Protein AF-A0A972XXC6-F1 (afdb_monomer_lite)

Foldseek 3Di:
DAWDDKDWPDDLLQADPDDPGGRFGQDCDDPPDGRNHDHNDTDMDTDDDDDD

Sequence (52 aa):
MSYYKVSVYRKPFLFQKGGRYDGYPLRTSAGGKYLGGYSDHLPVYIVLVKEV

Radius of gyration: 15.59 Å; chains: 1; bounding box: 38×14×44 Å

pLDDT: mean 95.99, std 3.02, range [80.44, 98.19]

Secondary structure (DSSP, 8-state):
-EEEEEEE---GGGB--SSTTTTSB--SEETTEE-S-S-SS--EEEEEE---

Structure (mmCIF, N/CA/C/O backbone):
data_AF-A0A972XXC6-F1
#
_entry.id   AF-A0A972XXC6-F1
#
loop_
_atom_site.group_PDB
_atom_site.id
_atom_site.type_symbol
_atom_site.label_atom_id
_atom_site.label_alt_id
_atom_site.label_comp_id
_atom_site.label_asym_id
_atom_site.label_entity_id
_atom_site.label_seq_id
_atom_site.pdbx_PDB_ins_code
_atom_site.Cartn_x
_atom_site.Cartn_y
_atom_site.Cartn_z
_atom_site.occupancy
_atom_site.B_iso_or_equiv
_atom_site.auth_seq_id
_atom_site.auth_comp_id
_atom_site.auth_asym_id
_atom_site.auth_atom_id
_atom_site.pdbx_PDB_model_num
ATOM 1 N N . MET A 1 1 ? -12.453 0.436 24.415 1.00 89.00 1 MET A N 1
ATOM 2 C CA . MET A 1 1 ? -11.833 0.394 23.074 1.00 89.00 1 MET A CA 1
ATOM 3 C C . MET A 1 1 ? -11.740 -1.071 22.685 1.00 89.00 1 MET A C 1
ATOM 5 O O . MET A 1 1 ? -11.026 -1.802 23.359 1.00 89.00 1 MET A O 1
ATOM 9 N N . SER A 1 2 ? -12.506 -1.516 21.697 1.00 95.19 2 SER A N 1
ATOM 10 C C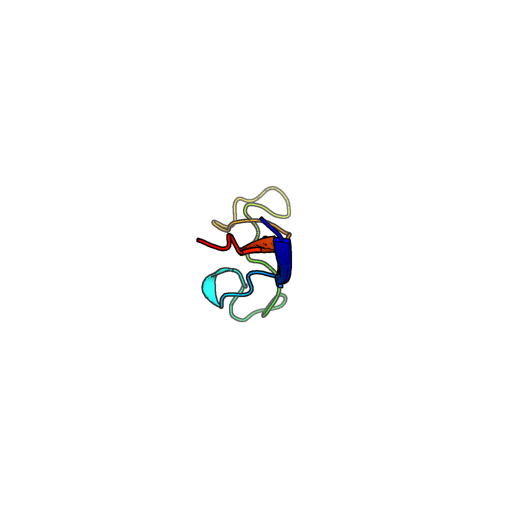A . SER A 1 2 ? -12.583 -2.913 21.261 1.00 95.19 2 SER A CA 1
ATOM 11 C C . SER A 1 2 ? -12.160 -3.053 19.800 1.00 95.19 2 SER A C 1
ATOM 13 O O . SER A 1 2 ? -12.268 -2.114 19.005 1.00 95.19 2 SER A O 1
ATOM 15 N N . TYR A 1 3 ? -11.635 -4.228 19.453 1.00 96.19 3 TYR A N 1
ATOM 16 C CA . TYR A 1 3 ? -11.340 -4.583 18.069 1.00 96.19 3 TYR A CA 1
ATOM 17 C C . TYR A 1 3 ? -12.638 -4.686 17.263 1.00 96.19 3 TYR A C 1
ATOM 19 O O . TYR A 1 3 ? -13.586 -5.329 17.707 1.00 96.19 3 TYR A O 1
ATOM 27 N N . TYR A 1 4 ? -12.657 -4.095 16.066 1.00 96.62 4 TYR A N 1
ATOM 28 C CA . TYR A 1 4 ? -13.770 -4.238 15.129 1.00 96.62 4 TYR A CA 1
ATOM 29 C C . TYR A 1 4 ? -13.359 -4.953 13.840 1.00 96.62 4 TYR A C 1
ATOM 31 O O . TYR A 1 4 ? -13.958 -5.963 13.477 1.00 96.62 4 TYR A O 1
ATOM 39 N N . LYS A 1 5 ? -12.331 -4.458 13.138 1.00 97.44 5 LYS A N 1
ATOM 40 C CA . LYS A 1 5 ? -11.843 -5.087 11.899 1.00 97.44 5 LYS A CA 1
ATOM 41 C C . LYS A 1 5 ? -10.392 -4.747 11.592 1.00 97.44 5 LYS A C 1
ATOM 43 O O . LYS A 1 5 ? -9.903 -3.686 11.976 1.00 97.44 5 LYS A O 1
ATOM 48 N N . VAL A 1 6 ? -9.754 -5.602 10.799 1.00 98.06 6 VAL A N 1
ATOM 49 C CA . VAL A 1 6 ? -8.510 -5.318 10.070 1.00 98.06 6 VAL A CA 1
ATOM 50 C C . VAL A 1 6 ? -8.800 -5.277 8.574 1.00 98.06 6 VAL A C 1
ATOM 52 O O . VAL A 1 6 ? -9.711 -5.946 8.083 1.00 98.06 6 VAL A O 1
ATOM 55 N N . SER A 1 7 ? -8.080 -4.450 7.824 1.00 98.00 7 SER A N 1
ATOM 56 C CA . SER A 1 7 ? -8.269 -4.336 6.380 1.00 98.00 7 SER A CA 1
ATOM 57 C C . SER A 1 7 ? -6.982 -3.939 5.664 1.00 98.00 7 SER A C 1
ATOM 59 O O . SER A 1 7 ? -6.176 -3.159 6.170 1.00 98.00 7 SER A O 1
ATOM 61 N N . VAL A 1 8 ? -6.822 -4.456 4.445 1.00 98.19 8 VAL A N 1
ATOM 62 C CA . VAL A 1 8 ? -5.774 -4.029 3.514 1.00 98.19 8 VAL A CA 1
ATOM 63 C C . VAL A 1 8 ? -6.257 -2.775 2.792 1.00 98.19 8 VAL A C 1
ATOM 65 O O . VAL A 1 8 ? -7.333 -2.766 2.187 1.00 98.19 8 VAL A O 1
ATOM 68 N N . TYR A 1 9 ? -5.475 -1.700 2.836 1.00 97.94 9 TYR A N 1
ATOM 69 C CA . TYR A 1 9 ? -5.792 -0.473 2.120 1.00 97.94 9 TYR A CA 1
ATOM 70 C C . TYR A 1 9 ? -5.452 -0.630 0.635 1.00 97.94 9 TYR A C 1
ATOM 72 O O . TYR A 1 9 ? -4.324 -0.425 0.195 1.00 97.94 9 TYR A O 1
ATOM 80 N N . ARG A 1 10 ? -6.458 -1.022 -0.150 1.00 97.19 10 ARG A N 1
ATOM 81 C CA . ARG A 1 10 ? -6.342 -1.273 -1.588 1.00 97.19 10 ARG A CA 1
ATOM 82 C C . ARG A 1 10 ? -7.004 -0.145 -2.378 1.00 97.19 10 ARG A C 1
ATOM 84 O O . ARG A 1 10 ? -8.224 -0.128 -2.529 1.00 97.19 10 ARG A O 1
ATOM 91 N N . LYS A 1 11 ? -6.214 0.802 -2.889 1.00 97.56 11 LYS A N 1
ATOM 92 C CA . LYS A 1 11 ? -6.695 1.886 -3.765 1.00 97.56 11 LYS A CA 1
ATOM 93 C C . LYS A 1 11 ? -6.034 1.829 -5.140 1.00 97.56 11 LYS A C 1
ATOM 95 O O . LYS A 1 11 ? -4.846 1.533 -5.193 1.00 97.56 11 LYS A O 1
ATOM 100 N N . PRO A 1 12 ? -6.745 2.160 -6.237 1.00 97.38 12 PRO A N 1
ATOM 101 C CA . PRO A 1 12 ? -6.213 2.031 -7.598 1.00 97.38 12 PRO A CA 1
ATOM 102 C C . PRO A 1 12 ? -4.893 2.765 -7.853 1.00 97.38 12 PRO A C 1
ATOM 104 O O . PRO A 1 12 ? -4.087 2.302 -8.646 1.00 97.38 12 PRO A O 1
ATOM 107 N N . PHE A 1 13 ? -4.652 3.893 -7.179 1.00 96.88 13 PHE A N 1
ATOM 108 C CA . PHE A 1 13 ? -3.410 4.655 -7.340 1.00 96.88 13 PHE A CA 1
ATOM 109 C C . PHE A 1 13 ? -2.176 3.952 -6.747 1.00 96.88 13 PHE A C 1
ATOM 111 O O . PHE A 1 13 ? -1.059 4.318 -7.084 1.00 96.88 13 PHE A O 1
ATOM 118 N N . LEU A 1 14 ? -2.361 2.943 -5.888 1.00 98.00 14 LEU A N 1
ATOM 119 C CA . LEU A 1 14 ? -1.264 2.152 -5.320 1.00 98.00 14 LEU A CA 1
ATOM 120 C C . LEU A 1 14 ? -0.733 1.091 -6.287 1.00 98.00 14 LEU A C 1
ATOM 122 O O . LEU A 1 14 ? 0.225 0.402 -5.951 1.00 98.00 14 LEU A O 1
ATOM 126 N N . PHE A 1 15 ? -1.354 0.931 -7.455 1.00 98.06 15 PHE A N 1
ATOM 127 C CA . PHE A 1 15 ? -1.020 -0.111 -8.416 1.00 98.06 15 PHE A CA 1
ATOM 128 C C . PHE A 1 15 ? -0.509 0.486 -9.722 1.00 98.06 15 PHE A C 1
ATOM 130 O O . PHE A 1 15 ? -0.927 1.567 -10.143 1.00 98.06 15 PHE A O 1
ATOM 137 N N . GLN A 1 16 ? 0.394 -0.244 -10.367 1.00 96.88 16 GLN A N 1
ATOM 138 C CA . GLN A 1 16 ? 0.802 0.021 -11.738 1.00 96.88 16 GLN A CA 1
ATOM 139 C C . GLN A 1 16 ? -0.395 -0.161 -12.670 1.00 96.88 16 GLN A C 1
ATOM 141 O O . GLN A 1 16 ? -1.252 -1.010 -12.420 1.00 96.88 16 GLN A O 1
ATOM 146 N N . LYS A 1 17 ? -0.440 0.657 -13.725 1.00 95.38 17 LYS A N 1
ATOM 147 C CA . LYS A 1 17 ? -1.489 0.637 -14.745 1.00 95.38 17 LYS A CA 1
ATOM 148 C C . LYS A 1 17 ? -0.863 0.295 -16.093 1.00 95.38 17 LYS A C 1
ATOM 150 O O . LYS A 1 17 ? -0.102 1.095 -16.635 1.00 95.38 17 LYS A O 1
ATOM 155 N N . GLY A 1 18 ? -1.208 -0.868 -16.625 1.00 92.56 18 GLY A N 1
ATOM 156 C CA . GLY A 1 18 ? -0.723 -1.393 -17.898 1.00 92.56 18 GLY A CA 1
ATOM 157 C C . GLY A 1 18 ? 0.706 -1.954 -17.867 1.00 92.56 18 GLY A C 1
ATOM 158 O O . GLY A 1 18 ? 1.415 -1.917 -16.861 1.00 92.56 18 GLY A O 1
ATOM 159 N N . GLY A 1 19 ? 1.132 -2.489 -19.013 1.00 93.81 19 GLY A N 1
ATOM 160 C CA . GLY A 1 19 ? 2.444 -3.116 -1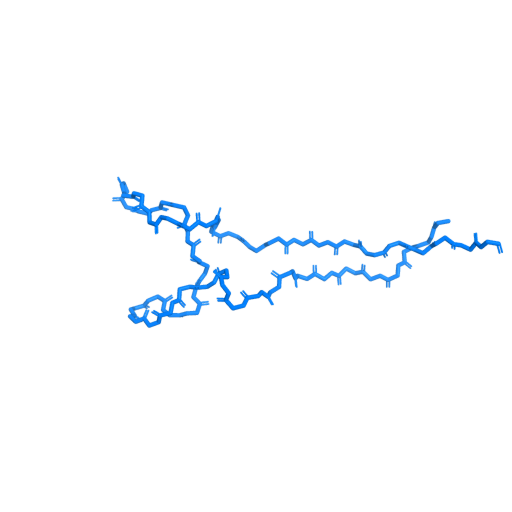9.180 1.00 93.81 19 GLY A CA 1
ATOM 161 C C . GLY A 1 19 ? 2.576 -4.471 -18.472 1.00 93.81 19 GLY A C 1
ATOM 162 O O . GLY A 1 19 ? 1.602 -5.069 -18.026 1.00 93.81 19 GLY A O 1
ATOM 163 N N . ARG A 1 20 ? 3.814 -4.975 -18.372 1.00 94.50 20 ARG A N 1
ATOM 164 C CA . ARG A 1 20 ? 4.114 -6.321 -17.838 1.00 94.50 20 ARG A CA 1
ATOM 165 C C . ARG A 1 20 ? 3.711 -6.518 -16.369 1.00 94.50 20 ARG A C 1
ATOM 167 O O . ARG A 1 20 ? 3.497 -7.653 -15.956 1.00 94.50 20 ARG A O 1
ATOM 174 N N . TYR A 1 21 ? 3.652 -5.442 -15.589 1.00 94.88 21 TYR A N 1
ATOM 175 C CA . TYR A 1 21 ? 3.389 -5.473 -14.147 1.00 94.88 21 TYR A CA 1
ATOM 176 C C . TYR A 1 21 ? 2.055 -4.809 -13.784 1.00 94.88 21 TYR A C 1
ATOM 178 O O . TYR A 1 21 ? 1.898 -4.322 -12.665 1.00 94.88 21 TYR A O 1
ATOM 186 N N . ASP A 1 22 ? 1.099 -4.769 -14.714 1.00 96.50 22 ASP A N 1
ATOM 187 C CA . ASP A 1 22 ? -0.231 -4.227 -14.443 1.00 96.50 22 ASP A CA 1
ATOM 188 C C . ASP A 1 22 ? -0.861 -4.886 -13.205 1.00 96.50 22 ASP A C 1
ATOM 190 O O . ASP A 1 22 ? -0.767 -6.099 -13.002 1.00 96.50 22 ASP A O 1
ATOM 194 N N . GLY A 1 23 ? -1.451 -4.074 -12.329 1.00 96.75 23 GLY A N 1
ATOM 195 C CA . GLY A 1 23 ? -2.051 -4.546 -11.082 1.00 96.75 23 GLY A CA 1
ATOM 196 C C . GLY A 1 23 ? -1.072 -4.916 -9.956 1.00 96.75 23 GLY A C 1
ATOM 197 O O . GLY A 1 23 ? -1.536 -5.249 -8.862 1.00 96.75 23 GLY A O 1
ATOM 198 N N . TYR A 1 24 ? 0.250 -4.825 -10.151 1.00 97.19 24 TYR A N 1
ATOM 199 C CA . TYR A 1 24 ? 1.237 -4.921 -9.062 1.00 97.19 24 TYR A CA 1
ATOM 200 C C . TYR A 1 24 ? 1.367 -3.593 -8.308 1.00 97.19 24 TYR A C 1
ATOM 202 O O . TYR A 1 24 ? 1.081 -2.543 -8.885 1.00 97.19 24 TYR A O 1
ATOM 210 N N . PRO A 1 25 ? 1.840 -3.592 -7.044 1.00 97.75 25 PRO A N 1
ATOM 211 C CA . PRO A 1 25 ? 2.147 -2.357 -6.335 1.00 97.75 25 PRO A CA 1
ATOM 212 C C . PRO A 1 25 ? 3.063 -1.437 -7.148 1.00 97.75 25 PRO A C 1
ATOM 214 O O . PRO A 1 25 ? 4.059 -1.866 -7.750 1.00 97.75 25 PRO A O 1
ATOM 217 N N . LEU A 1 26 ? 2.709 -0.157 -7.176 1.00 97.75 26 LEU A N 1
ATOM 218 C CA . LEU A 1 26 ? 3.529 0.896 -7.750 1.00 97.75 26 LEU A CA 1
ATOM 219 C C . LEU A 1 26 ? 4.679 1.171 -6.775 1.00 97.75 26 LEU A C 1
ATOM 221 O O . LEU A 1 26 ? 4.516 1.880 -5.782 1.00 97.75 26 LEU A O 1
ATOM 225 N N . ARG A 1 27 ? 5.833 0.553 -7.047 1.00 97.25 27 ARG A N 1
ATOM 226 C CA . ARG A 1 27 ? 7.022 0.584 -6.183 1.00 97.25 27 ARG A CA 1
ATOM 227 C C . ARG A 1 27 ? 7.717 1.939 -6.235 1.00 97.25 27 ARG A C 1
ATOM 229 O O . ARG A 1 27 ? 7.727 2.580 -7.278 1.00 97.25 27 ARG A O 1
ATOM 236 N N . THR A 1 28 ? 8.382 2.333 -5.152 1.00 97.75 28 THR A N 1
ATOM 237 C CA . THR A 1 28 ? 9.242 3.530 -5.139 1.00 97.75 28 THR A CA 1
ATOM 238 C C . THR A 1 28 ? 10.417 3.383 -6.099 1.00 97.75 28 THR A C 1
ATOM 240 O O . THR A 1 28 ? 10.681 4.287 -6.885 1.00 97.75 28 THR A O 1
ATOM 243 N N . SER A 1 29 ? 11.068 2.216 -6.092 1.00 96.31 29 SER A N 1
ATOM 244 C CA . SER A 1 29 ? 12.217 1.908 -6.944 1.00 96.31 29 SER A CA 1
ATOM 245 C C . SER A 1 29 ? 12.214 0.434 -7.358 1.00 96.31 29 SER A C 1
ATOM 247 O O . SER A 1 29 ? 11.737 -0.424 -6.613 1.00 96.31 29 SER A O 1
ATOM 249 N N . ALA A 1 30 ? 12.766 0.118 -8.530 1.00 94.56 30 ALA A N 1
ATOM 250 C CA . ALA A 1 30 ? 13.058 -1.254 -8.951 1.00 94.56 30 ALA A CA 1
ATOM 251 C C . ALA A 1 30 ? 14.226 -1.281 -9.944 1.00 94.56 30 ALA A C 1
ATOM 253 O O . ALA A 1 30 ? 14.378 -0.369 -10.756 1.00 94.56 30 ALA A O 1
ATOM 254 N N . GLY A 1 31 ? 15.060 -2.326 -9.885 1.00 93.56 31 GLY A N 1
ATOM 255 C CA . GLY A 1 31 ? 16.186 -2.492 -10.814 1.00 93.56 31 GLY A CA 1
ATOM 256 C C . GLY A 1 31 ? 17.156 -1.303 -10.835 1.00 93.56 31 GLY A C 1
ATOM 257 O O . GLY A 1 31 ? 17.628 -0.922 -11.901 1.00 93.56 31 GLY A O 1
ATOM 258 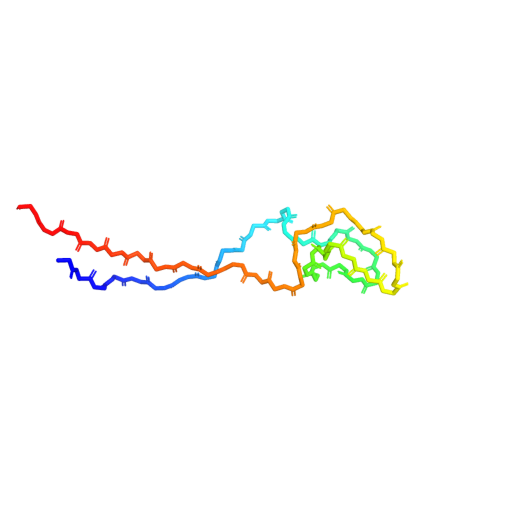N N . GLY A 1 32 ? 17.386 -0.663 -9.682 1.00 95.69 32 GLY A N 1
ATOM 259 C CA . GLY A 1 32 ? 18.263 0.509 -9.562 1.00 95.69 32 GLY A CA 1
ATOM 260 C C . GLY A 1 32 ? 17.677 1.828 -10.081 1.00 95.69 32 GLY A C 1
ATOM 261 O O . GLY A 1 32 ? 18.384 2.830 -10.103 1.00 95.69 32 GLY A O 1
ATOM 262 N N . LYS A 1 33 ? 16.401 1.861 -10.486 1.00 96.19 33 LYS A N 1
ATOM 263 C CA . LYS A 1 33 ? 15.719 3.074 -10.962 1.00 96.19 33 LYS A CA 1
ATOM 264 C C . LYS A 1 33 ? 14.613 3.497 -10.005 1.00 96.19 33 LYS A C 1
ATOM 266 O O . LYS A 1 33 ? 13.893 2.646 -9.482 1.00 96.19 33 LYS A O 1
ATOM 271 N N . TYR A 1 34 ? 14.457 4.806 -9.824 1.00 96.19 34 TYR A N 1
ATOM 272 C CA . TYR A 1 34 ? 13.289 5.390 -9.169 1.00 96.19 34 TYR A CA 1
ATOM 273 C C . TYR A 1 34 ? 12.085 5.328 -10.117 1.00 96.19 34 TYR A C 1
ATOM 275 O O . TYR A 1 34 ? 12.191 5.717 -11.279 1.00 96.19 34 TYR A O 1
ATOM 283 N N . LEU A 1 35 ? 10.959 4.810 -9.630 1.00 94.81 35 LEU A N 1
ATOM 284 C CA . LEU A 1 35 ? 9.724 4.613 -10.397 1.00 94.81 35 LEU A CA 1
ATOM 285 C C . LEU A 1 35 ? 8.597 5.570 -9.980 1.00 94.81 35 LEU A C 1
ATOM 287 O O . LEU A 1 35 ? 7.537 5.557 -10.600 1.00 94.81 35 LEU A O 1
ATOM 291 N N . GLY A 1 36 ? 8.795 6.387 -8.939 1.00 96.44 36 GLY A N 1
ATOM 292 C CA . GLY A 1 36 ? 7.789 7.363 -8.501 1.00 96.44 36 GLY A CA 1
ATOM 293 C C . GLY A 1 36 ? 6.626 6.781 -7.695 1.00 96.44 36 GLY A C 1
ATOM 294 O O . GLY A 1 36 ? 5.639 7.475 -7.470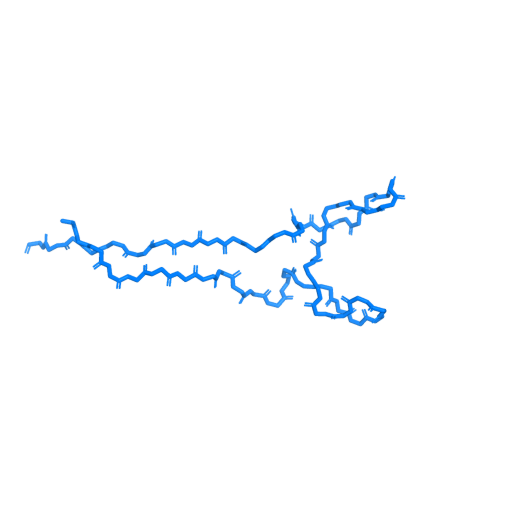 1.00 96.44 36 GLY A O 1
ATOM 295 N N . GLY A 1 37 ? 6.713 5.516 -7.279 1.00 96.56 37 GLY A N 1
ATOM 296 C CA . GLY A 1 37 ? 5.677 4.853 -6.492 1.00 96.56 37 GLY A CA 1
ATOM 297 C C . GLY A 1 37 ? 5.818 4.971 -4.978 1.00 96.56 37 GLY A C 1
ATOM 298 O O . GLY A 1 37 ? 6.667 5.688 -4.450 1.00 96.56 37 GLY A O 1
ATOM 299 N N . TYR A 1 38 ? 4.986 4.206 -4.274 1.00 96.75 38 TYR A N 1
ATOM 300 C CA . TYR A 1 38 ? 4.802 4.293 -2.825 1.00 96.75 38 TYR A CA 1
ATOM 301 C C . TYR A 1 38 ? 5.555 3.207 -2.055 1.00 96.75 38 TYR A C 1
ATOM 303 O O . TYR A 1 38 ? 6.279 3.509 -1.115 1.00 96.75 38 TYR A O 1
ATOM 311 N N . SER A 1 39 ? 5.349 1.941 -2.41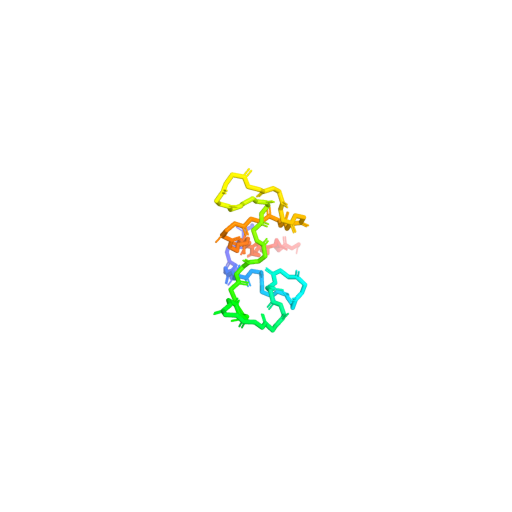9 1.00 96.75 39 SER A N 1
ATOM 312 C CA . SER A 1 39 ? 5.924 0.774 -1.745 1.00 96.75 39 SER A CA 1
ATOM 313 C C . SER A 1 39 ? 5.721 -0.464 -2.621 1.00 96.75 39 SER A C 1
ATOM 315 O O . SER A 1 39 ? 4.871 -0.486 -3.511 1.00 96.75 39 SER A O 1
ATOM 317 N N . ASP A 1 40 ? 6.513 -1.503 -2.393 1.00 95.44 40 ASP A N 1
ATOM 318 C CA . ASP A 1 40 ? 6.280 -2.840 -2.934 1.00 95.44 40 ASP A CA 1
ATOM 319 C C . ASP A 1 40 ? 5.254 -3.652 -2.123 1.00 95.44 40 ASP A C 1
ATOM 321 O O . ASP A 1 40 ? 4.847 -4.725 -2.568 1.00 95.44 40 ASP A O 1
ATOM 325 N N . HIS A 1 41 ? 4.778 -3.108 -0.999 1.00 97.25 41 HIS A N 1
ATOM 326 C CA . HIS A 1 41 ? 3.749 -3.686 -0.138 1.00 97.25 41 HIS A CA 1
ATOM 327 C C . HIS A 1 41 ? 2.527 -2.765 -0.014 1.00 97.25 41 HIS A C 1
ATOM 329 O O . HIS A 1 41 ? 2.600 -1.553 -0.220 1.00 97.25 41 HIS A O 1
ATOM 335 N N . LEU A 1 42 ? 1.375 -3.346 0.337 1.00 98.12 42 LEU A N 1
ATOM 336 C CA . LEU A 1 42 ? 0.157 -2.579 0.600 1.00 98.12 42 LEU A CA 1
ATOM 337 C C . LEU A 1 42 ? 0.052 -2.214 2.085 1.00 98.12 42 LEU A C 1
ATOM 339 O O . LEU A 1 42 ? 0.329 -3.064 2.934 1.00 98.12 42 LEU A O 1
ATOM 343 N N . PRO A 1 43 ? -0.413 -0.998 2.421 1.00 97.94 43 PRO A N 1
ATOM 344 C CA . PRO A 1 43 ? -0.690 -0.639 3.803 1.00 97.94 43 PRO A CA 1
ATOM 345 C C . PRO A 1 43 ? -1.831 -1.478 4.387 1.00 97.94 43 PRO A C 1
ATOM 347 O O . PRO A 1 43 ? -2.781 -1.849 3.689 1.00 97.94 43 PRO A O 1
ATOM 350 N N . VAL A 1 44 ? -1.781 -1.702 5.697 1.00 98.19 44 VAL A N 1
ATOM 351 C CA . VAL A 1 44 ? -2.857 -2.326 6.475 1.00 98.19 44 VAL A CA 1
ATOM 352 C C . VAL A 1 44 ? -3.273 -1.402 7.609 1.00 98.19 44 VAL A C 1
ATOM 354 O O . VAL A 1 44 ? -2.472 -0.610 8.101 1.00 98.19 44 VAL A O 1
ATOM 357 N N . TYR A 1 45 ? -4.532 -1.489 8.017 1.00 97.94 45 TYR A N 1
ATOM 358 C CA . TYR A 1 45 ? -5.054 -0.717 9.138 1.00 97.94 45 TYR A CA 1
ATOM 359 C C . TYR A 1 45 ? -6.052 -1.538 9.951 1.00 97.94 45 TYR A C 1
ATOM 361 O O . TYR A 1 45 ? -6.705 -2.448 9.431 1.00 97.94 45 TYR A O 1
ATOM 369 N N . ILE A 1 46 ? -6.175 -1.188 11.230 1.00 98.00 46 ILE A N 1
ATOM 370 C CA . ILE A 1 46 ? -7.201 -1.708 12.134 1.00 98.00 46 ILE A CA 1
ATOM 371 C C . ILE A 1 46 ? -8.203 -0.603 12.462 1.00 98.00 46 ILE A C 1
ATOM 373 O O . ILE A 1 46 ? -7.843 0.571 12.548 1.00 98.00 46 ILE A O 1
ATOM 377 N N . VAL A 1 47 ? -9.462 -0.980 12.652 1.00 97.62 47 VAL A N 1
ATOM 378 C CA . VAL A 1 47 ? -10.501 -0.102 13.191 1.00 97.62 47 VAL A CA 1
ATOM 379 C C . VAL A 1 47 ? -10.811 -0.564 14.605 1.00 97.62 47 VAL A C 1
ATOM 381 O O . VAL A 1 47 ? -11.134 -1.734 14.827 1.00 97.62 47 VAL A O 1
ATOM 384 N N . LEU A 1 48 ? -10.699 0.373 15.542 1.00 97.19 48 LEU A N 1
ATOM 385 C CA . LEU A 1 48 ? -11.035 0.194 16.946 1.00 97.19 48 LEU A CA 1
ATOM 386 C C . LEU A 1 48 ? -12.259 1.049 17.269 1.00 97.19 48 LEU A C 1
ATOM 388 O O . LEU A 1 48 ? -12.349 2.189 16.815 1.00 97.19 48 LEU A O 1
ATOM 392 N N . VAL A 1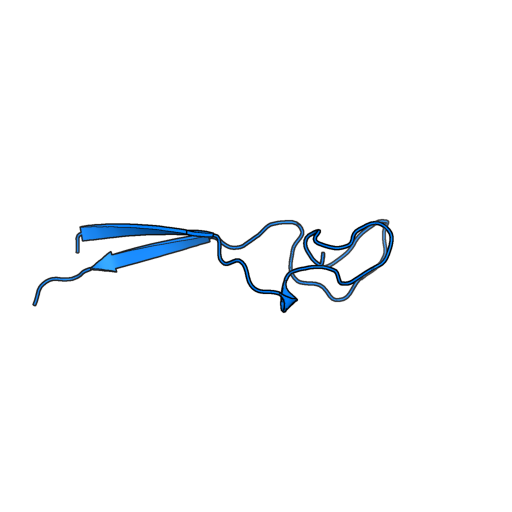 49 ? -13.189 0.507 18.049 1.00 96.56 49 VAL A N 1
ATOM 393 C CA . VAL A 1 49 ? -14.413 1.208 18.453 1.00 96.56 49 VAL A CA 1
ATOM 394 C C . VAL A 1 49 ? -14.325 1.551 19.935 1.00 96.56 49 VAL A C 1
ATOM 396 O O . VAL A 1 49 ? -13.904 0.736 20.760 1.00 96.56 49 VAL A O 1
ATOM 399 N N . LYS A 1 50 ? -14.692 2.782 20.288 1.00 94.94 50 LYS A N 1
ATOM 400 C CA . LYS A 1 50 ? -14.806 3.239 21.674 1.00 94.94 50 LYS A CA 1
ATOM 401 C C . LYS A 1 50 ? -16.285 3.453 21.978 1.00 94.94 50 LYS A C 1
ATOM 403 O O . LYS A 1 50 ? -16.915 4.273 21.323 1.00 94.94 50 LYS A O 1
ATOM 408 N N . GLU A 1 51 ? -16.808 2.718 22.952 1.00 87.38 51 GLU A N 1
ATOM 409 C CA . GLU A 1 51 ? -18.121 3.008 23.532 1.00 87.38 51 GLU A CA 1
ATOM 410 C C . GLU A 1 51 ? -18.045 4.312 24.338 1.00 87.38 51 GLU A C 1
ATOM 412 O O . GLU A 1 51 ? -17.013 4.593 24.965 1.00 87.38 51 GLU A O 1
ATOM 417 N N . VAL A 1 52 ? -19.102 5.120 24.241 1.00 80.44 52 VAL A N 1
ATOM 418 C CA . VAL A 1 52 ? -19.272 6.399 24.946 1.00 80.44 52 VAL A CA 1
ATOM 419 C C . VAL A 1 52 ? -20.282 6.204 26.059 1.00 80.44 52 VAL A C 1
ATOM 421 O O . VAL A 1 52 ? -21.341 5.610 25.760 1.00 80.44 52 VAL A O 1
#